Protein AF-A0A1L8MCI5-F1 (afdb_monomer_lite)

pLDDT: mean 77.3, std 14.92, range [38.91, 94.44]

Secondary structure (DSSP, 8-state):
---HHHHHHHHHHTTTB-EEE-TTS-EEEEBHHHHHHTTT----S-EEEEEE-SSSSSEEEEEEEES-HHHHHHHHHHS----------SSTT-EEEEEEGGGHHHHHHHTTB-B---PPPPPHHHHHHHHHHHHHHHHHTTS--

Foldseek 3Di:
DPDPQQQVLLVVCVQWAPWDQDPVRHIWQWAPQQVCVSVVHHDQDWIKTKGQPDSVSQKIKIKTPAAAPVLVVVLVVQLPDFPWDADPDPDRGIGMTIGTPVCCVSSCVSVRGGTDPPDDDQDPVSVVVVVVVVVVVVVVVVPDD

Sequence (145 aa):
MKTTSYNELMKRYADRYYTRKNTDRIHVLVNHAAWSVLKGRPHDGAQVHIESYDETGERLLLTMTHGSVRLFNSRLKSVDKLDGDWEKSLADDGGFLVFNSEEIDKVAEAFGIKKKQQREALTSAQKDELVKRLTHSENDRKILP

Structure (mmCIF, N/CA/C/O backbone):
data_AF-A0A1L8MCI5-F1
#
_entry.id   AF-A0A1L8MCI5-F1
#
loop_
_atom_site.group_PDB
_atom_site.id
_atom_site.type_symbol
_atom_site.label_atom_id
_atom_site.label_alt_id
_atom_site.label_comp_id
_atom_site.label_asym_id
_atom_site.label_entity_id
_atom_site.label_seq_id
_atom_site.pdbx_PDB_ins_code
_atom_site.Cartn_x
_atom_site.Cartn_y
_atom_site.Cartn_z
_atom_site.occupancy
_atom_site.B_iso_or_equiv
_atom_site.auth_seq_id
_atom_site.auth_comp_id
_atom_site.auth_asym_id
_atom_site.auth_atom_id
_atom_site.pdbx_PDB_model_num
ATOM 1 N N . MET A 1 1 ? -4.708 23.404 -5.982 1.00 38.91 1 MET A N 1
ATOM 2 C CA . MET A 1 1 ? -5.151 22.723 -4.746 1.00 38.91 1 MET A CA 1
ATOM 3 C C . MET A 1 1 ? -5.250 21.241 -5.067 1.00 38.91 1 MET A C 1
ATOM 5 O O . MET A 1 1 ? -6.108 20.898 -5.861 1.00 38.91 1 MET A O 1
ATOM 9 N N . LYS A 1 2 ? -4.343 20.390 -4.563 1.00 44.62 2 LYS A N 1
ATOM 10 C CA . LYS A 1 2 ? -4.487 18.932 -4.715 1.00 44.62 2 LYS A CA 1
ATOM 11 C C . LYS A 1 2 ? -5.607 18.489 -3.771 1.00 44.62 2 LYS A C 1
ATOM 13 O O . LYS A 1 2 ? -5.536 18.736 -2.569 1.00 44.62 2 LYS A O 1
ATOM 18 N N . THR A 1 3 ? -6.664 17.995 -4.386 1.00 44.84 3 THR A N 1
ATOM 19 C CA . THR A 1 3 ? -8.002 17.686 -3.886 1.00 44.84 3 THR A CA 1
ATOM 20 C C . THR A 1 3 ? -7.985 16.832 -2.619 1.00 44.84 3 THR A C 1
ATOM 22 O O . THR A 1 3 ? -7.193 15.905 -2.448 1.00 44.84 3 THR A O 1
ATOM 25 N N . THR A 1 4 ? -8.882 17.175 -1.698 1.00 49.59 4 THR A N 1
ATOM 26 C CA . THR A 1 4 ? -9.066 16.535 -0.392 1.00 49.59 4 THR A CA 1
ATOM 27 C C . THR A 1 4 ? -9.307 15.017 -0.507 1.00 49.59 4 THR A C 1
ATOM 29 O O . THR A 1 4 ? -8.911 14.286 0.399 1.00 49.59 4 THR A O 1
ATOM 32 N N . SER A 1 5 ? -9.832 14.519 -1.638 1.00 59.97 5 SER A N 1
ATOM 33 C CA . SER A 1 5 ? -10.158 13.097 -1.845 1.00 59.97 5 SER A CA 1
ATOM 34 C C . SER A 1 5 ? -8.938 12.181 -2.021 1.00 59.97 5 SER A C 1
ATOM 36 O O . SER A 1 5 ? -8.940 11.067 -1.494 1.00 59.97 5 SER A O 1
ATOM 38 N N . TYR A 1 6 ? -7.853 12.646 -2.656 1.00 63.69 6 TYR A N 1
ATOM 39 C CA . TYR A 1 6 ? -6.708 11.786 -3.006 1.00 63.69 6 TYR A CA 1
ATOM 40 C C . TYR A 1 6 ? -6.018 11.187 -1.769 1.00 63.69 6 TYR A C 1
ATOM 42 O O . TYR A 1 6 ? -5.536 10.059 -1.787 1.00 63.69 6 TYR A O 1
ATOM 50 N N . ASN A 1 7 ? -6.006 11.912 -0.646 1.00 70.81 7 ASN A N 1
ATOM 51 C CA . ASN A 1 7 ? -5.443 11.426 0.619 1.00 70.81 7 ASN A CA 1
ATOM 52 C C . ASN A 1 7 ? -6.469 10.731 1.530 1.00 70.81 7 ASN A C 1
ATOM 54 O O . ASN A 1 7 ? -6.074 10.063 2.487 1.00 70.81 7 ASN A O 1
ATOM 58 N N . GLU A 1 8 ? -7.769 10.913 1.301 1.00 74.69 8 GLU A N 1
ATOM 59 C CA . GLU A 1 8 ? -8.817 10.359 2.166 1.00 74.69 8 GLU A CA 1
ATOM 60 C C . GLU A 1 8 ? -8.955 8.848 2.022 1.00 74.69 8 GLU A C 1
ATOM 62 O O . GLU A 1 8 ? -9.155 8.157 3.021 1.00 74.69 8 GLU A O 1
ATOM 67 N N . LEU A 1 9 ? -8.754 8.314 0.820 1.00 77.06 9 LEU A N 1
ATOM 68 C CA . LEU A 1 9 ? -8.776 6.873 0.590 1.00 77.06 9 LEU A CA 1
ATOM 69 C C . LEU A 1 9 ? -7.725 6.136 1.432 1.00 77.06 9 LEU A C 1
ATOM 71 O O . LEU A 1 9 ? -8.030 5.157 2.109 1.00 77.06 9 LEU A O 1
ATOM 75 N N . MET A 1 10 ? -6.496 6.652 1.472 1.00 82.31 10 MET A N 1
ATOM 76 C CA . MET A 1 10 ? -5.418 6.069 2.278 1.00 82.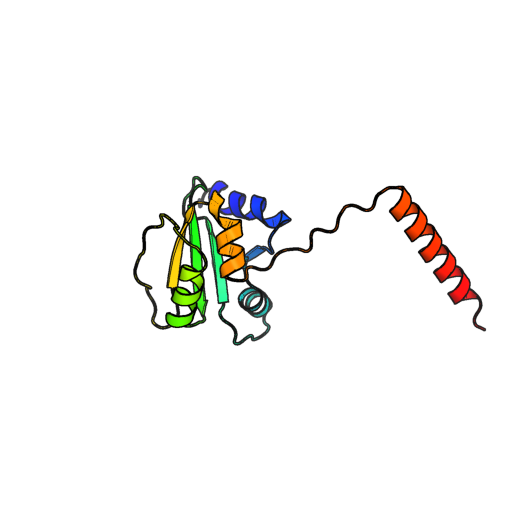31 10 MET A CA 1
ATOM 77 C C . MET A 1 10 ? -5.721 6.121 3.776 1.00 82.31 10 MET A C 1
ATOM 79 O O . MET A 1 10 ? -5.291 5.242 4.523 1.00 82.31 10 MET A O 1
ATOM 83 N N . LYS A 1 11 ? -6.510 7.107 4.227 1.00 77.00 11 LYS A N 1
ATOM 84 C CA . LYS A 1 11 ? -7.016 7.136 5.604 1.00 77.00 11 LYS A CA 1
ATOM 85 C C . LYS A 1 11 ? -8.019 6.012 5.867 1.00 77.00 11 LYS A C 1
ATOM 87 O O . LYS A 1 11 ? -7.942 5.430 6.941 1.00 77.00 11 LYS A O 1
ATOM 92 N N . ARG A 1 12 ? -8.888 5.649 4.911 1.00 82.25 12 ARG A N 1
ATOM 93 C CA . ARG A 1 12 ? -9.815 4.502 5.064 1.00 82.25 12 ARG A CA 1
ATOM 94 C C . ARG A 1 12 ? -9.056 3.198 5.314 1.00 82.25 12 ARG A C 1
ATOM 96 O O . ARG A 1 12 ? -9.431 2.406 6.170 1.00 82.25 12 ARG A O 1
ATOM 103 N N . TYR A 1 13 ? -7.938 3.006 4.620 1.00 84.62 13 TYR A N 1
ATOM 104 C CA . TYR A 1 13 ? -7.087 1.828 4.801 1.00 84.62 13 TYR A CA 1
ATOM 105 C C . TYR A 1 13 ? -6.146 1.917 6.009 1.00 84.62 13 TYR A C 1
ATOM 107 O O . TYR A 1 13 ? -5.546 0.911 6.399 1.00 84.62 13 TYR A O 1
ATOM 115 N N . ALA A 1 14 ? -6.038 3.085 6.650 1.00 84.06 14 ALA A N 1
ATOM 116 C CA . ALA A 1 14 ? -5.127 3.293 7.766 1.00 84.06 14 ALA A CA 1
ATOM 117 C C . ALA A 1 14 ? -5.508 2.506 9.021 1.00 84.06 14 ALA A C 1
ATOM 119 O O . ALA A 1 14 ? -4.640 2.273 9.858 1.00 84.06 14 ALA A O 1
ATOM 120 N N . ASP A 1 15 ? -6.749 2.052 9.172 1.00 84.31 15 ASP A N 1
ATOM 121 C CA . ASP A 1 15 ? -7.131 1.194 10.301 1.00 84.31 15 ASP A CA 1
ATOM 122 C C . ASP A 1 15 ? -6.555 -0.223 10.181 1.00 84.31 15 ASP A C 1
ATOM 124 O O . ASP A 1 15 ? -6.316 -0.902 11.181 1.00 84.31 15 ASP A O 1
ATOM 128 N N . ARG A 1 16 ? -6.263 -0.658 8.952 1.00 86.56 16 ARG A N 1
ATOM 129 C CA . ARG A 1 16 ? -5.780 -2.009 8.636 1.00 86.56 16 ARG A CA 1
ATOM 130 C C . ARG A 1 16 ? -4.284 -2.042 8.355 1.00 86.56 16 ARG A C 1
ATOM 132 O O . ARG A 1 16 ? -3.605 -3.002 8.717 1.00 86.56 16 ARG A O 1
ATOM 139 N N . TYR A 1 17 ? -3.755 -0.980 7.758 1.00 90.94 17 TYR A N 1
ATOM 140 C CA . TYR A 1 17 ? -2.375 -0.897 7.296 1.00 90.94 17 TYR A CA 1
ATOM 141 C C . TYR A 1 17 ? -1.626 0.254 7.959 1.00 90.94 17 TYR A C 1
ATOM 143 O O . TYR A 1 17 ? -2.200 1.258 8.383 1.00 90.94 17 TYR A O 1
ATOM 151 N N . TYR A 1 18 ? -0.307 0.119 8.070 1.00 88.62 18 TYR A N 1
ATOM 152 C CA . TYR A 1 18 ? 0.529 1.249 8.454 1.00 88.62 18 TYR A CA 1
ATOM 153 C C . TYR A 1 18 ? 0.615 2.250 7.306 1.00 88.62 18 TYR A C 1
ATOM 155 O O . TYR A 1 18 ? 1.004 1.897 6.194 1.00 88.62 18 TYR A O 1
ATOM 163 N N . THR A 1 19 ? 0.312 3.509 7.618 1.00 88.50 19 THR A N 1
ATOM 164 C CA . THR A 1 19 ? 0.400 4.629 6.682 1.00 88.50 19 THR A CA 1
ATOM 165 C C . THR A 1 19 ? 1.483 5.608 7.104 1.00 88.50 19 THR A C 1
ATOM 167 O O . THR A 1 19 ? 1.748 5.811 8.295 1.00 88.50 19 THR A O 1
ATOM 170 N N . ARG A 1 20 ? 2.143 6.218 6.124 1.00 86.94 20 ARG A N 1
ATOM 171 C CA . ARG A 1 20 ? 3.168 7.247 6.331 1.00 86.94 20 ARG A CA 1
ATOM 172 C C . ARG A 1 20 ? 3.066 8.271 5.208 1.00 86.94 20 ARG A C 1
ATOM 174 O O . ARG A 1 20 ? 2.511 7.968 4.164 1.00 86.94 20 ARG A O 1
ATOM 181 N N . LYS A 1 21 ? 3.598 9.473 5.414 1.00 86.31 21 LYS A N 1
ATOM 182 C CA . LYS A 1 21 ? 3.802 10.413 4.312 1.00 86.31 21 LYS A CA 1
ATOM 183 C C . LYS A 1 21 ? 5.128 10.127 3.612 1.00 86.31 21 LYS A C 1
ATOM 185 O O . LYS A 1 21 ? 6.130 9.954 4.308 1.00 86.31 21 LYS A O 1
ATOM 190 N N . ASN A 1 22 ? 5.119 10.082 2.283 1.00 77.12 22 ASN A N 1
ATOM 191 C CA . ASN A 1 22 ? 6.337 10.068 1.469 1.00 77.12 22 ASN A CA 1
ATOM 192 C C . ASN A 1 22 ? 6.969 11.480 1.392 1.00 77.12 22 ASN A C 1
ATOM 194 O O . ASN A 1 22 ? 6.510 12.419 2.054 1.00 77.12 22 ASN A O 1
ATOM 198 N N . THR A 1 23 ? 8.029 11.632 0.593 1.00 76.12 23 THR A N 1
ATOM 199 C CA . THR A 1 23 ? 8.738 12.906 0.357 1.00 76.12 23 THR A CA 1
ATOM 200 C C . THR A 1 23 ? 7.826 14.004 -0.186 1.00 76.12 23 THR A C 1
ATOM 202 O O . THR A 1 23 ? 7.947 15.159 0.221 1.00 76.12 23 THR A O 1
ATOM 205 N N . ASP A 1 24 ? 6.837 13.630 -0.996 1.00 77.50 24 ASP A N 1
ATOM 206 C CA . ASP A 1 24 ? 5.849 14.535 -1.593 1.00 77.50 24 ASP A CA 1
ATOM 207 C C . ASP A 1 24 ? 4.651 14.822 -0.674 1.00 77.50 24 ASP A C 1
ATOM 209 O O . ASP A 1 24 ? 3.674 15.462 -1.069 1.00 77.50 24 ASP A O 1
ATOM 213 N N . ARG A 1 25 ? 4.730 14.387 0.592 1.00 81.19 25 ARG A N 1
ATOM 214 C CA . ARG A 1 25 ? 3.705 14.548 1.637 1.00 81.19 25 ARG A CA 1
ATOM 215 C C . ARG A 1 25 ? 2.387 13.811 1.358 1.00 81.19 25 ARG A C 1
ATOM 217 O O . ARG A 1 25 ? 1.385 14.113 2.017 1.00 81.19 25 ARG A O 1
ATOM 224 N N . ILE A 1 26 ? 2.393 12.832 0.456 1.00 80.75 26 ILE A N 1
ATOM 225 C CA . ILE A 1 26 ? 1.254 11.964 0.127 1.00 80.75 26 ILE A CA 1
ATOM 226 C C . ILE A 1 26 ? 1.193 10.821 1.139 1.00 80.75 26 ILE A C 1
ATOM 228 O O . ILE A 1 26 ? 2.229 10.262 1.498 1.00 80.75 26 ILE A O 1
ATOM 232 N N . HIS A 1 27 ? -0.002 10.493 1.642 1.00 86.12 27 HIS A N 1
ATOM 233 C CA . HIS A 1 27 ? -0.163 9.309 2.487 1.00 86.12 27 HIS A CA 1
ATOM 234 C C . HIS A 1 27 ? -0.013 8.054 1.640 1.00 86.12 27 HIS A C 1
ATOM 236 O O . HIS A 1 27 ? -0.698 7.905 0.639 1.00 86.12 27 HIS A O 1
ATOM 242 N N . VAL A 1 28 ? 0.838 7.145 2.089 1.00 89.62 28 VAL A N 1
ATOM 243 C CA . VAL A 1 28 ? 1.124 5.884 1.418 1.00 89.62 28 VAL A CA 1
ATOM 244 C C . VAL A 1 28 ? 1.001 4.729 2.406 1.00 89.62 28 VAL A C 1
ATOM 246 O O . VAL A 1 28 ? 1.375 4.866 3.580 1.00 89.62 28 VAL A O 1
ATOM 249 N N . LEU A 1 29 ? 0.483 3.588 1.951 1.00 93.44 29 LEU A N 1
ATOM 250 C CA . LEU A 1 29 ? 0.654 2.314 2.648 1.00 93.44 29 LEU A CA 1
ATOM 251 C C . LEU A 1 29 ? 2.052 1.795 2.345 1.00 93.44 29 LEU A C 1
ATOM 253 O O . LEU A 1 29 ? 2.519 1.910 1.215 1.00 93.44 29 LEU A O 1
ATOM 257 N N . VAL A 1 30 ? 2.723 1.217 3.336 1.00 93.31 30 VAL A N 1
ATOM 258 C CA . VAL A 1 30 ? 4.127 0.823 3.177 1.00 93.31 30 VAL A CA 1
ATOM 259 C C . VAL A 1 30 ? 4.407 -0.568 3.721 1.00 93.31 30 VAL A C 1
ATOM 261 O O . VAL A 1 30 ? 3.802 -1.009 4.704 1.00 93.31 30 VAL A O 1
ATOM 264 N N . ASN A 1 31 ? 5.373 -1.257 3.118 1.00 94.38 31 ASN A N 1
ATOM 265 C CA . ASN A 1 31 ? 5.955 -2.456 3.716 1.00 94.38 31 ASN A CA 1
ATOM 266 C C . ASN A 1 31 ? 6.959 -2.107 4.835 1.00 94.38 31 ASN A C 1
ATOM 268 O O . ASN A 1 31 ? 7.210 -0.940 5.148 1.00 94.38 31 ASN A O 1
ATOM 272 N N . HIS A 1 32 ? 7.522 -3.127 5.492 1.00 93.06 32 HIS A N 1
ATOM 273 C CA . HIS A 1 32 ? 8.453 -2.914 6.607 1.00 93.06 32 HIS A CA 1
ATOM 274 C C . HIS A 1 32 ? 9.729 -2.159 6.197 1.00 93.06 32 HIS A C 1
ATOM 276 O O . HIS A 1 32 ? 10.169 -1.277 6.935 1.00 93.06 32 HIS A O 1
ATOM 282 N N . ALA A 1 33 ? 10.296 -2.479 5.033 1.00 91.94 33 ALA A N 1
ATOM 283 C CA . ALA A 1 33 ? 11.523 -1.860 4.542 1.00 91.94 33 ALA A CA 1
ATOM 284 C C . ALA A 1 33 ? 11.336 -0.355 4.316 1.00 91.94 33 ALA A C 1
ATOM 286 O O . ALA A 1 33 ? 12.038 0.458 4.918 1.00 91.94 33 ALA A O 1
ATOM 287 N N . ALA A 1 34 ? 10.311 0.012 3.542 1.00 91.25 34 ALA A N 1
ATOM 288 C CA . ALA A 1 34 ? 9.934 1.400 3.303 1.00 91.25 34 ALA A CA 1
ATOM 289 C C . ALA A 1 34 ? 9.628 2.142 4.616 1.00 91.25 34 ALA A C 1
ATOM 291 O O . ALA A 1 34 ? 10.092 3.258 4.838 1.00 91.25 34 ALA A O 1
ATOM 292 N N . TRP A 1 35 ? 8.907 1.504 5.544 1.00 90.88 35 TRP A N 1
ATOM 293 C CA . TRP A 1 35 ? 8.628 2.082 6.861 1.00 90.88 35 TRP A CA 1
ATOM 294 C C . TRP A 1 35 ? 9.895 2.408 7.662 1.00 90.88 35 TRP A C 1
ATOM 296 O O . TRP A 1 35 ? 9.950 3.447 8.323 1.00 90.88 35 TRP A O 1
ATOM 306 N N . SER A 1 36 ? 10.886 1.514 7.651 1.00 90.56 36 SER A N 1
ATOM 307 C CA . SER A 1 36 ? 12.157 1.705 8.356 1.00 90.56 36 SER A CA 1
ATOM 308 C C . SER A 1 36 ? 12.949 2.868 7.760 1.00 90.56 36 SER A C 1
ATOM 310 O O . SER A 1 36 ? 13.361 3.759 8.509 1.00 90.56 36 SER A O 1
ATOM 312 N N . VAL A 1 37 ? 13.036 2.944 6.430 1.00 88.62 37 VAL A N 1
ATOM 313 C CA . VAL A 1 37 ? 13.713 4.040 5.717 1.00 88.62 37 VAL A CA 1
ATOM 314 C C . VAL A 1 37 ? 13.032 5.383 5.982 1.00 88.62 37 VAL A C 1
ATOM 316 O O . VAL A 1 37 ? 13.698 6.346 6.356 1.00 88.62 37 VAL A O 1
ATOM 319 N N . LEU A 1 38 ? 11.696 5.442 5.948 1.00 84.88 38 LEU A N 1
ATOM 320 C CA . LEU A 1 38 ? 10.923 6.648 6.294 1.00 84.88 38 LEU A CA 1
ATOM 321 C C . LEU A 1 38 ? 11.038 7.062 7.777 1.00 84.88 38 LEU A C 1
ATOM 323 O O . LEU A 1 38 ? 10.552 8.127 8.174 1.00 84.88 38 LEU A O 1
ATOM 327 N N . LYS A 1 39 ? 11.647 6.223 8.622 1.00 86.00 39 LYS A N 1
ATOM 328 C CA . LYS A 1 39 ? 12.021 6.536 10.009 1.00 86.00 39 LYS A CA 1
ATOM 329 C C . LYS A 1 39 ? 13.508 6.867 10.176 1.00 86.00 39 LYS A C 1
ATOM 331 O O . LYS A 1 39 ? 13.955 6.990 11.314 1.00 86.00 39 LYS A O 1
ATOM 336 N N . GLY A 1 40 ? 14.256 6.995 9.081 1.00 87.44 40 GLY A N 1
ATOM 337 C CA . GLY A 1 40 ? 15.696 7.246 9.102 1.00 87.44 40 GLY A CA 1
ATOM 338 C C . GLY A 1 40 ? 16.516 6.031 9.536 1.00 87.44 40 GLY A C 1
ATOM 339 O O . GLY A 1 40 ? 17.615 6.196 10.055 1.00 87.44 40 GLY A O 1
ATOM 340 N N . ARG A 1 41 ? 15.978 4.814 9.388 1.00 90.00 41 ARG A N 1
ATOM 341 C CA . ARG A 1 41 ? 16.697 3.569 9.682 1.00 90.00 41 ARG A CA 1
ATOM 342 C C . ARG A 1 41 ? 17.031 2.868 8.364 1.00 90.00 41 ARG A C 1
ATOM 344 O O . ARG A 1 41 ? 16.095 2.591 7.612 1.00 90.00 41 ARG A O 1
ATOM 351 N N . PRO A 1 42 ? 18.312 2.580 8.077 1.00 88.38 42 PRO A N 1
ATOM 352 C CA . PRO A 1 42 ? 18.688 1.886 6.852 1.00 88.38 42 PRO A CA 1
ATOM 353 C C . PRO A 1 42 ? 18.047 0.497 6.803 1.00 88.38 42 PRO A C 1
ATOM 355 O O . PRO A 1 42 ? 17.846 -0.145 7.839 1.00 88.38 42 PRO A O 1
ATOM 358 N N . HIS A 1 43 ? 17.681 0.063 5.600 1.00 90.56 43 HIS A N 1
ATOM 359 C CA . HIS A 1 43 ? 17.085 -1.242 5.358 1.00 90.56 43 HIS A CA 1
ATOM 360 C C . HIS A 1 43 ? 17.310 -1.659 3.899 1.00 90.56 43 HIS A C 1
ATOM 362 O O . HIS A 1 43 ? 16.917 -0.928 2.993 1.00 90.56 43 HIS A O 1
ATOM 368 N N . ASP A 1 44 ? 17.859 -2.855 3.684 1.00 86.50 44 ASP A N 1
ATOM 369 C CA . ASP A 1 44 ? 18.300 -3.313 2.350 1.00 86.50 44 ASP A CA 1
ATOM 370 C C . ASP A 1 44 ? 17.213 -4.067 1.567 1.00 86.50 44 ASP A C 1
ATOM 372 O O . ASP A 1 44 ? 17.344 -4.367 0.384 1.00 86.50 44 ASP A O 1
ATOM 376 N N . GLY A 1 45 ? 16.117 -4.423 2.237 1.00 88.44 45 GLY A N 1
ATOM 377 C CA . GLY A 1 45 ? 14.975 -5.074 1.596 1.00 88.44 45 GLY A CA 1
ATOM 378 C C . GLY A 1 45 ? 14.230 -4.167 0.612 1.00 88.44 45 GLY A C 1
ATOM 379 O O . GLY A 1 45 ? 14.255 -2.941 0.726 1.00 88.44 45 GLY A O 1
ATOM 380 N N . ALA A 1 46 ? 13.490 -4.793 -0.307 1.00 90.19 46 ALA A N 1
ATOM 381 C CA . ALA A 1 46 ? 12.684 -4.087 -1.295 1.00 90.19 46 ALA A CA 1
ATOM 382 C C . ALA A 1 46 ? 11.664 -3.149 -0.636 1.00 90.19 46 ALA A C 1
ATOM 384 O O . ALA A 1 46 ? 10.965 -3.542 0.300 1.00 90.19 46 ALA A O 1
ATOM 385 N N . GLN A 1 47 ? 11.565 -1.9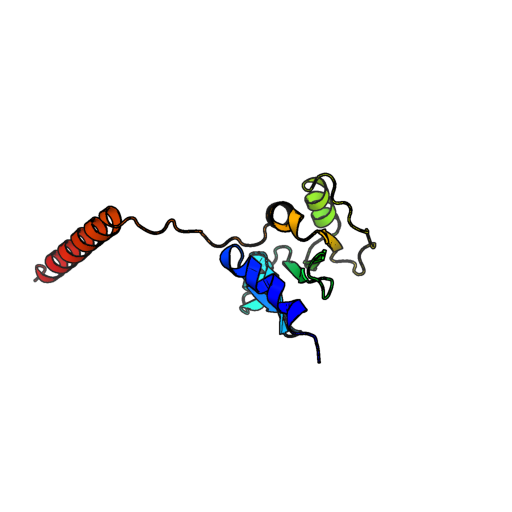24 -1.135 1.00 91.62 47 GLN A N 1
ATOM 386 C CA . GLN A 1 47 ? 10.731 -0.861 -0.583 1.00 91.62 47 GLN A CA 1
ATOM 387 C C . GLN A 1 47 ? 9.504 -0.689 -1.469 1.00 91.62 47 GLN A C 1
ATOM 389 O O . GLN A 1 47 ? 9.634 -0.466 -2.671 1.00 91.62 47 GLN A O 1
ATOM 394 N N . VAL A 1 48 ? 8.320 -0.823 -0.874 1.00 91.94 48 VAL A N 1
ATOM 395 C CA . VAL A 1 48 ? 7.045 -0.770 -1.596 1.00 91.94 48 VAL A CA 1
ATOM 396 C C . VAL A 1 48 ? 6.126 0.252 -0.949 1.00 91.94 48 VAL A C 1
ATOM 398 O O . VAL A 1 48 ? 5.961 0.262 0.277 1.00 91.94 48 VAL A O 1
ATOM 401 N N . HIS A 1 49 ? 5.510 1.070 -1.796 1.00 92.00 49 HIS A N 1
ATOM 402 C CA . HIS A 1 49 ? 4.496 2.055 -1.455 1.00 92.00 49 HIS A CA 1
ATOM 403 C C . HIS A 1 49 ? 3.205 1.762 -2.225 1.00 92.00 49 HIS A C 1
ATOM 405 O O . HIS A 1 49 ? 3.264 1.319 -3.369 1.00 92.00 49 HIS A O 1
ATOM 411 N N . ILE A 1 50 ? 2.054 2.023 -1.608 1.00 92.06 50 ILE A N 1
ATOM 412 C CA . ILE A 1 50 ? 0.752 2.069 -2.283 1.00 92.06 50 ILE A CA 1
ATOM 413 C C . ILE A 1 50 ? 0.107 3.415 -1.980 1.00 92.06 50 ILE A C 1
ATOM 415 O O . ILE A 1 50 ? 0.019 3.801 -0.813 1.00 92.06 50 ILE A O 1
ATOM 419 N N . GLU A 1 51 ? -0.362 4.102 -3.010 1.00 90.25 51 GLU A N 1
ATOM 420 C CA . GLU A 1 51 ? -1.084 5.367 -2.909 1.00 90.25 51 GLU A CA 1
ATOM 421 C C . GLU A 1 51 ? -2.312 5.381 -3.818 1.00 90.25 51 GLU A C 1
ATOM 423 O O . GLU A 1 51 ? -2.495 4.487 -4.643 1.00 90.25 51 GLU A O 1
ATOM 428 N N . SER A 1 52 ? -3.191 6.366 -3.640 1.00 88.38 52 SER A N 1
ATOM 429 C CA . SER A 1 52 ? -4.294 6.596 -4.582 1.00 88.38 52 SER A CA 1
ATOM 430 C C . SER A 1 52 ? -3.716 6.883 -5.967 1.00 88.38 52 SER A C 1
ATOM 432 O O . SER A 1 52 ? -2.679 7.526 -6.043 1.00 88.38 52 SER A O 1
ATOM 434 N N . TYR A 1 53 ? -4.345 6.411 -7.041 1.00 84.94 53 TYR A N 1
ATOM 435 C CA . TYR A 1 53 ? -3.919 6.723 -8.413 1.00 84.94 53 TYR A CA 1
ATOM 436 C C . TYR A 1 53 ? -4.786 7.816 -9.039 1.00 84.94 53 TYR A C 1
ATOM 438 O O . TYR A 1 53 ? -4.290 8.690 -9.747 1.00 84.94 53 TYR A O 1
ATOM 446 N N . ASP A 1 54 ? -6.082 7.796 -8.737 1.00 81.88 54 ASP A N 1
ATOM 447 C CA . ASP A 1 54 ? -7.054 8.772 -9.210 1.00 81.88 54 ASP A CA 1
ATOM 448 C C . ASP A 1 54 ? -7.733 9.521 -8.058 1.00 81.88 54 ASP A C 1
ATOM 450 O O . ASP A 1 54 ? -7.607 9.194 -6.875 1.00 81.88 54 ASP A O 1
ATOM 454 N N . GLU A 1 55 ? -8.433 10.599 -8.413 1.00 76.44 55 GLU A N 1
ATOM 455 C CA . GLU A 1 55 ? -9.164 11.427 -7.453 1.00 76.44 55 GLU A CA 1
ATOM 456 C C . GLU A 1 55 ? -10.440 10.748 -6.932 1.00 76.44 55 GLU A C 1
ATOM 458 O O . GLU A 1 55 ? -10.938 11.136 -5.871 1.00 76.44 55 GLU A O 1
ATOM 463 N N . THR A 1 56 ? -10.968 9.751 -7.653 1.00 78.56 56 THR A N 1
ATOM 464 C CA . THR A 1 56 ? -12.146 8.965 -7.246 1.00 78.56 56 THR A CA 1
ATOM 465 C C . THR A 1 56 ? -11.790 7.966 -6.150 1.00 78.56 56 THR A C 1
ATOM 467 O O . THR A 1 56 ? -12.615 7.658 -5.288 1.00 78.56 56 THR A O 1
ATOM 470 N N . GLY A 1 57 ? -10.535 7.512 -6.136 1.00 76.44 57 GLY A N 1
ATOM 471 C CA . GLY A 1 57 ? -10.045 6.496 -5.227 1.00 76.44 57 GLY A CA 1
ATOM 472 C C . GLY A 1 57 ? -10.485 5.085 -5.605 1.00 76.44 57 GLY A C 1
ATOM 473 O O . GLY A 1 57 ? -10.413 4.177 -4.776 1.00 76.44 57 GLY A O 1
ATOM 474 N N . GLU A 1 58 ? -10.952 4.907 -6.839 1.00 84.94 58 GLU A N 1
ATOM 475 C CA . GLU A 1 58 ? -11.314 3.603 -7.386 1.00 84.94 58 GLU A CA 1
ATOM 476 C C . GLU A 1 58 ? -10.063 2.805 -7.729 1.00 84.94 58 GLU A C 1
ATOM 478 O O . GLU A 1 58 ? -10.053 1.590 -7.531 1.00 84.94 58 GLU A O 1
ATOM 483 N N . ARG A 1 59 ? -8.985 3.482 -8.149 1.00 87.50 59 ARG A N 1
ATOM 484 C CA . ARG A 1 59 ? -7.711 2.841 -8.476 1.00 87.50 59 ARG A CA 1
ATOM 485 C C . ARG A 1 59 ? -6.582 3.298 -7.567 1.00 87.50 59 ARG A C 1
ATOM 487 O O . ARG A 1 59 ? -6.507 4.440 -7.107 1.00 87.50 59 ARG A O 1
ATOM 494 N N . LEU A 1 60 ? -5.671 2.369 -7.329 1.00 88.88 60 LEU A N 1
ATOM 495 C CA . LEU A 1 60 ? -4.483 2.529 -6.509 1.00 88.88 60 LEU A CA 1
ATOM 496 C C . LEU A 1 60 ? -3.236 2.293 -7.349 1.00 88.88 60 LEU A C 1
ATOM 498 O O . LEU A 1 60 ? -3.241 1.468 -8.258 1.00 88.88 60 LEU A O 1
ATOM 502 N N . LEU A 1 61 ? -2.163 2.995 -7.004 1.00 89.06 61 LEU A N 1
ATOM 503 C CA . LEU A 1 61 ? -0.838 2.830 -7.578 1.00 89.06 61 LEU A CA 1
ATOM 504 C C . LEU A 1 61 ? 0.066 2.168 -6.544 1.00 89.06 61 LEU A C 1
ATOM 506 O O . LEU A 1 61 ? 0.307 2.722 -5.472 1.00 89.06 61 LEU A O 1
ATOM 510 N N . LEU A 1 62 ? 0.591 0.994 -6.875 1.00 91.19 62 LEU A N 1
ATOM 511 C CA . LEU A 1 62 ? 1.705 0.380 -6.172 1.00 91.19 62 LEU A CA 1
ATOM 512 C C . LEU A 1 62 ? 3.004 0.740 -6.882 1.00 91.19 62 LEU A C 1
ATOM 514 O O . LEU A 1 62 ? 3.128 0.513 -8.081 1.00 91.19 62 LEU A O 1
ATOM 518 N N . THR A 1 63 ? 3.995 1.190 -6.119 1.00 89.06 63 THR A N 1
ATOM 519 C CA . THR A 1 63 ? 5.341 1.485 -6.615 1.00 89.06 63 THR A CA 1
ATOM 520 C C . THR A 1 63 ? 6.371 0.770 -5.757 1.00 89.06 63 THR A C 1
ATOM 522 O O . THR A 1 63 ? 6.387 0.911 -4.532 1.00 89.06 63 THR A O 1
ATOM 525 N N . MET A 1 64 ? 7.270 0.023 -6.395 1.00 87.75 64 MET A N 1
ATOM 526 C CA . MET A 1 64 ? 8.467 -0.505 -5.750 1.00 87.75 64 MET A CA 1
ATOM 527 C C . MET A 1 64 ? 9.637 0.443 -6.023 1.00 87.75 64 MET A C 1
ATOM 529 O O . MET A 1 64 ? 10.170 0.469 -7.129 1.00 87.75 64 MET A O 1
ATOM 533 N N . THR A 1 65 ? 10.011 1.237 -5.019 1.00 83.88 65 THR A N 1
ATOM 534 C CA . THR A 1 65 ? 11.041 2.288 -5.128 1.00 83.88 65 THR A CA 1
ATOM 535 C C . THR A 1 65 ? 12.460 1.771 -4.924 1.00 83.88 65 THR A C 1
ATOM 537 O O . THR A 1 65 ? 13.421 2.487 -5.182 1.00 83.88 65 THR A O 1
ATOM 540 N N . HIS A 1 66 ? 12.597 0.549 -4.420 1.00 86.25 66 HIS A N 1
ATOM 541 C CA . HIS A 1 66 ? 13.870 -0.147 -4.305 1.00 86.25 66 HIS A CA 1
ATOM 542 C C . HIS A 1 66 ? 13.613 -1.648 -4.397 1.00 86.25 66 HIS A C 1
ATOM 544 O O . HIS A 1 66 ? 12.709 -2.154 -3.727 1.00 86.25 66 HIS A O 1
ATOM 550 N N . GLY A 1 67 ? 14.388 -2.369 -5.201 1.00 84.25 67 GLY A N 1
ATOM 551 C CA . GLY A 1 67 ? 14.250 -3.810 -5.358 1.00 84.25 67 GLY A CA 1
ATOM 552 C C . GLY A 1 67 ? 14.780 -4.290 -6.701 1.00 84.25 67 GLY A C 1
ATOM 553 O O . GLY A 1 67 ? 15.730 -3.742 -7.239 1.00 84.25 67 GLY A O 1
ATOM 554 N N . SER A 1 68 ? 14.175 -5.351 -7.236 1.00 81.88 68 SER A N 1
ATOM 555 C CA . SER A 1 68 ? 14.512 -5.855 -8.570 1.00 81.88 68 SER A CA 1
ATOM 556 C C . SER A 1 68 ? 13.258 -6.202 -9.355 1.00 81.88 68 SER A C 1
ATOM 558 O O . SER A 1 68 ? 12.307 -6.766 -8.806 1.00 81.88 68 SER A O 1
ATOM 560 N N . VAL A 1 69 ? 13.289 -5.962 -10.666 1.00 79.19 69 VAL A N 1
ATOM 561 C CA . VAL A 1 69 ? 12.213 -6.344 -11.598 1.00 79.19 69 VAL A CA 1
ATOM 562 C C . VAL A 1 69 ? 11.838 -7.825 -11.446 1.00 79.19 69 VAL A C 1
ATOM 564 O O . VAL A 1 69 ? 10.664 -8.189 -11.479 1.00 79.19 69 VAL A O 1
ATOM 567 N N . ARG A 1 70 ? 12.823 -8.702 -11.202 1.00 81.69 70 ARG A N 1
ATOM 568 C CA . ARG A 1 70 ? 12.582 -10.134 -10.960 1.00 81.69 70 ARG A CA 1
ATOM 569 C C . ARG A 1 70 ? 11.715 -10.373 -9.723 1.00 81.69 70 ARG A C 1
ATOM 571 O O . ARG A 1 70 ? 10.790 -11.183 -9.786 1.00 81.69 70 ARG A O 1
ATOM 578 N N . LEU A 1 71 ? 12.013 -9.703 -8.608 1.00 83.62 71 LEU A N 1
ATOM 579 C CA . LEU A 1 71 ? 11.213 -9.811 -7.388 1.00 83.62 71 LEU A CA 1
ATOM 580 C C . LEU A 1 71 ? 9.803 -9.266 -7.618 1.00 83.62 71 LEU A C 1
ATOM 582 O O . LEU A 1 71 ? 8.842 -9.931 -7.238 1.00 83.62 71 LEU A O 1
ATOM 586 N N . PHE A 1 72 ? 9.687 -8.115 -8.281 1.00 84.88 72 PHE A N 1
ATOM 587 C CA . PHE A 1 72 ? 8.404 -7.513 -8.634 1.00 84.88 72 PHE A CA 1
ATOM 588 C C . PHE A 1 72 ? 7.526 -8.490 -9.416 1.00 84.88 72 PHE A C 1
ATOM 590 O O . PHE A 1 72 ? 6.440 -8.846 -8.967 1.00 84.88 72 PHE A O 1
ATOM 597 N N . ASN A 1 73 ? 8.051 -9.033 -10.517 1.00 80.25 73 ASN A N 1
ATOM 598 C CA . ASN A 1 73 ? 7.344 -9.997 -11.360 1.00 80.25 73 ASN A CA 1
ATOM 599 C C . ASN A 1 73 ? 6.980 -11.283 -10.607 1.00 80.25 73 ASN A C 1
ATOM 601 O O . ASN A 1 73 ? 5.927 -11.866 -10.852 1.00 80.25 73 ASN A O 1
ATOM 605 N N . SER A 1 74 ? 7.831 -11.734 -9.683 1.00 83.69 74 SER A N 1
ATOM 606 C CA . SER A 1 74 ? 7.523 -12.882 -8.823 1.00 83.69 74 SER A CA 1
ATOM 607 C C . SER A 1 74 ? 6.323 -12.602 -7.909 1.00 83.69 74 SER A C 1
ATOM 609 O O . SER A 1 74 ? 5.420 -13.429 -7.811 1.00 83.69 74 SER A O 1
ATOM 611 N N . ARG A 1 75 ? 6.268 -11.417 -7.281 1.00 85.19 75 ARG A N 1
ATOM 612 C CA . ARG A 1 75 ? 5.131 -11.003 -6.441 1.00 85.19 75 ARG A CA 1
ATOM 613 C C . ARG A 1 75 ? 3.864 -10.791 -7.258 1.00 85.19 75 ARG A C 1
ATOM 615 O O . ARG A 1 75 ? 2.806 -11.240 -6.834 1.00 85.19 75 ARG A O 1
ATOM 622 N N . LEU A 1 76 ? 3.972 -10.211 -8.449 1.00 79.81 76 LEU A N 1
ATOM 623 C CA . LEU A 1 76 ? 2.834 -10.054 -9.353 1.00 79.81 76 LEU A CA 1
ATOM 624 C C . LEU A 1 76 ? 2.174 -11.391 -9.693 1.00 79.81 76 LEU A C 1
ATOM 626 O O . LEU A 1 76 ? 0.957 -11.489 -9.640 1.00 79.81 76 LEU A O 1
ATOM 630 N N . LYS A 1 77 ? 2.958 -12.445 -9.955 1.00 80.38 77 LYS A N 1
ATOM 631 C CA . LYS A 1 77 ? 2.410 -13.788 -10.218 1.00 80.38 77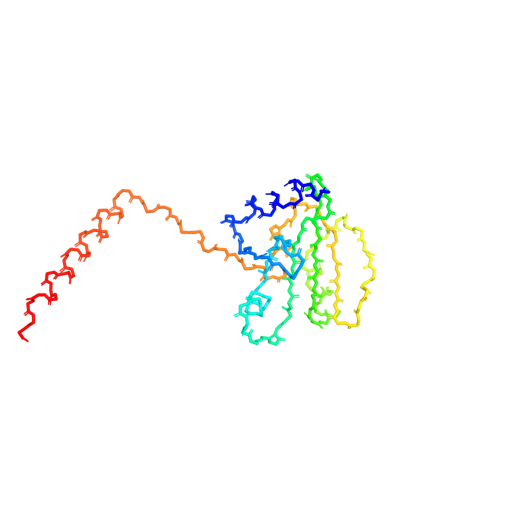 LYS A CA 1
ATOM 632 C C . LYS A 1 77 ? 1.604 -14.364 -9.054 1.00 80.38 77 LYS A C 1
ATOM 634 O O . LYS A 1 77 ? 0.751 -15.203 -9.288 1.00 80.38 77 LYS A O 1
ATOM 639 N N . SER A 1 78 ? 1.874 -13.944 -7.816 1.00 78.94 78 SER A N 1
ATOM 640 C CA . SER A 1 78 ? 1.068 -14.365 -6.659 1.00 78.94 78 SER A CA 1
ATOM 641 C C . SER A 1 78 ? -0.261 -13.615 -6.544 1.00 78.94 78 SER A C 1
ATOM 643 O O . SER A 1 78 ? -1.148 -14.036 -5.805 1.00 78.94 78 SER A O 1
ATOM 645 N N . VAL A 1 79 ? -0.421 -12.522 -7.294 1.00 76.31 79 VAL A N 1
ATOM 646 C CA . VAL A 1 79 ? -1.665 -11.767 -7.392 1.00 76.31 79 VAL A CA 1
ATOM 647 C C . VAL A 1 79 ? -2.375 -12.159 -8.694 1.00 76.31 79 VAL A C 1
ATOM 649 O O . VAL A 1 79 ? -2.432 -11.383 -9.638 1.00 76.31 79 VAL A O 1
ATOM 652 N N . ASP A 1 80 ? -2.887 -13.393 -8.768 1.00 61.88 80 ASP A N 1
ATOM 653 C CA . ASP A 1 80 ? -3.570 -13.931 -9.961 1.00 61.88 80 ASP A CA 1
ATOM 654 C C . ASP A 1 80 ? -4.635 -12.964 -10.512 1.00 61.88 80 ASP A C 1
ATOM 656 O O . ASP A 1 80 ? -5.591 -12.678 -9.803 1.00 61.88 80 ASP A O 1
ATOM 660 N N . LYS A 1 81 ? -4.554 -12.526 -11.774 1.00 55.09 81 LYS A N 1
ATOM 661 C CA . LYS A 1 81 ? -5.596 -11.707 -12.438 1.00 55.09 81 LYS A CA 1
ATOM 662 C C . LYS A 1 81 ? -5.886 -10.359 -11.750 1.00 55.09 81 LYS A C 1
ATOM 664 O O . LYS A 1 81 ? -6.964 -10.171 -11.199 1.00 55.09 81 LYS A O 1
ATOM 669 N N . LEU A 1 82 ? -4.934 -9.430 -11.773 1.00 57.28 82 LEU A N 1
ATOM 670 C CA . LEU A 1 82 ? -5.293 -8.012 -11.673 1.00 57.28 82 LEU A CA 1
ATOM 671 C C . LEU A 1 82 ? -5.534 -7.493 -13.091 1.00 57.28 82 LEU A C 1
ATOM 673 O O . LEU A 1 82 ? -4.640 -7.606 -13.933 1.00 57.28 82 LEU A O 1
ATOM 677 N N . ASP A 1 83 ? -6.704 -6.914 -13.339 1.00 46.53 83 ASP A N 1
ATOM 678 C CA . ASP A 1 83 ? -7.060 -6.241 -14.600 1.00 46.53 83 ASP A CA 1
ATOM 679 C C . ASP A 1 83 ? -6.452 -4.821 -14.658 1.00 46.53 83 ASP A C 1
ATOM 681 O O . ASP A 1 83 ? -7.128 -3.833 -14.936 1.00 46.53 83 ASP A O 1
ATOM 685 N N . GLY A 1 84 ? -5.168 -4.700 -14.313 1.00 51.16 84 GLY A N 1
ATOM 686 C CA . GLY A 1 84 ? -4.442 -3.433 -14.268 1.00 51.16 84 GLY A CA 1
ATOM 687 C C . GLY A 1 84 ? -3.697 -3.143 -15.566 1.00 51.16 84 GLY A C 1
ATOM 688 O O . GLY A 1 84 ? -3.108 -4.050 -16.150 1.00 51.16 84 GLY A O 1
ATOM 689 N N . ASP A 1 85 ? -3.675 -1.883 -16.006 1.00 46.69 85 ASP A N 1
ATOM 690 C CA . ASP A 1 85 ? -2.835 -1.467 -17.130 1.00 46.69 85 ASP A CA 1
ATOM 691 C C . ASP A 1 85 ? -1.353 -1.525 -16.736 1.00 46.69 85 ASP A C 1
ATOM 693 O O . ASP A 1 85 ? -0.884 -0.886 -15.788 1.00 46.69 85 ASP A O 1
ATOM 697 N N . TRP A 1 86 ? -0.619 -2.352 -17.477 1.00 55.69 86 TRP A N 1
ATOM 698 C CA . TRP A 1 86 ? 0.775 -2.695 -17.233 1.00 55.69 86 TRP A CA 1
ATOM 699 C C . TRP A 1 86 ? 1.694 -1.722 -17.967 1.00 55.69 86 TRP A C 1
ATOM 701 O O . TRP A 1 86 ? 2.087 -1.969 -19.110 1.00 55.69 86 TRP A O 1
ATOM 711 N N . GLU A 1 87 ? 2.101 -0.634 -17.328 1.00 50.66 87 GLU A N 1
ATOM 712 C CA . GLU A 1 87 ? 3.185 0.169 -17.886 1.00 50.66 87 GLU A CA 1
ATOM 713 C C . GLU A 1 87 ? 4.534 -0.421 -17.457 1.00 50.66 87 GLU A C 1
ATOM 715 O O . GLU A 1 87 ? 4.845 -0.599 -16.276 1.00 50.66 87 GLU A O 1
ATOM 720 N N . LYS A 1 88 ? 5.339 -0.800 -18.456 1.00 48.03 88 LYS A N 1
ATOM 721 C CA . LYS A 1 88 ? 6.706 -1.282 -18.253 1.00 48.03 88 LYS A CA 1
ATOM 722 C C . LYS A 1 88 ? 7.463 -0.265 -17.399 1.00 48.03 88 LYS A C 1
ATOM 724 O O . LYS A 1 88 ? 7.607 0.884 -17.799 1.00 48.03 88 LYS A O 1
ATOM 729 N N . SER A 1 89 ? 7.922 -0.744 -16.244 1.00 47.59 89 SER A N 1
ATOM 730 C CA . SER A 1 89 ? 8.805 -0.079 -15.285 1.00 47.59 89 SER A CA 1
ATOM 731 C C . SER A 1 89 ? 9.628 1.074 -15.877 1.00 47.59 89 SER A C 1
ATOM 733 O O . SER A 1 89 ? 10.416 0.877 -16.800 1.00 47.59 89 SER A O 1
ATOM 735 N N . LEU A 1 90 ? 9.477 2.258 -15.281 1.00 46.34 90 LEU A N 1
ATOM 736 C CA . LEU A 1 90 ? 10.251 3.463 -15.584 1.00 46.34 90 LEU A CA 1
ATOM 737 C C . LEU A 1 90 ? 11.631 3.510 -14.891 1.00 46.34 90 LEU A C 1
ATOM 739 O O . LEU A 1 90 ? 12.264 4.562 -14.904 1.00 46.34 90 LEU A O 1
ATOM 743 N N . ALA A 1 91 ? 12.128 2.425 -14.283 1.00 45.56 91 ALA A N 1
ATOM 744 C CA . ALA A 1 91 ? 13.462 2.433 -13.677 1.00 45.56 91 ALA A CA 1
ATOM 745 C C . ALA A 1 91 ? 14.095 1.039 -13.572 1.00 45.56 91 ALA A C 1
ATOM 747 O O . ALA A 1 91 ? 13.427 0.057 -13.237 1.00 45.56 91 ALA A O 1
ATOM 748 N N . ASP A 1 92 ? 15.414 0.986 -13.760 1.00 51.06 92 ASP A N 1
ATOM 749 C CA . ASP A 1 92 ? 16.245 -0.224 -13.684 1.00 51.06 92 ASP A CA 1
ATOM 750 C C . ASP A 1 92 ? 16.167 -0.961 -12.321 1.00 51.06 92 ASP A C 1
ATOM 752 O O . ASP A 1 92 ? 16.479 -2.149 -12.243 1.00 51.06 92 ASP A O 1
ATOM 756 N N . ASP A 1 93 ? 15.631 -0.312 -11.275 1.00 55.03 93 ASP A N 1
ATOM 757 C CA . ASP A 1 93 ? 15.580 -0.811 -9.888 1.00 55.03 93 ASP A CA 1
ATOM 758 C C . ASP A 1 93 ? 14.156 -1.048 -9.329 1.00 55.03 93 ASP A C 1
ATOM 760 O O . ASP A 1 93 ? 13.953 -1.133 -8.111 1.00 55.03 93 ASP A O 1
ATOM 764 N N . GLY A 1 94 ? 13.130 -1.156 -10.185 1.00 61.34 94 GLY A N 1
ATOM 765 C CA . GLY A 1 94 ? 11.743 -1.135 -9.704 1.00 61.34 94 GLY A CA 1
ATOM 766 C C . GLY A 1 94 ? 10.658 -1.605 -10.669 1.00 61.34 94 GLY A C 1
ATOM 767 O O . GLY A 1 94 ? 10.919 -2.205 -11.708 1.00 61.34 94 GLY A O 1
ATOM 768 N N . GLY A 1 95 ? 9.410 -1.356 -10.270 1.00 76.75 95 GLY A N 1
ATOM 769 C CA . GLY A 1 95 ? 8.200 -1.585 -11.057 1.00 76.75 95 GLY A CA 1
ATOM 770 C C . GLY A 1 95 ? 6.993 -0.915 -10.402 1.00 76.75 95 GLY A C 1
ATOM 771 O O . GLY A 1 95 ? 7.028 -0.609 -9.204 1.00 76.75 95 GLY A O 1
ATOM 772 N N . PHE A 1 96 ? 5.938 -0.679 -11.179 1.00 84.94 96 PHE A N 1
ATOM 773 C CA . PHE A 1 96 ? 4.674 -0.165 -10.666 1.00 84.94 96 PHE A CA 1
ATOM 774 C C . PHE A 1 96 ? 3.481 -0.936 -11.224 1.00 84.94 96 PHE A C 1
ATOM 776 O O . PHE A 1 96 ? 3.601 -1.677 -12.198 1.00 84.94 96 PHE A O 1
ATOM 783 N N . LEU A 1 97 ? 2.354 -0.820 -10.533 1.00 85.75 97 LEU A N 1
ATOM 784 C CA . LEU A 1 97 ? 1.116 -1.529 -10.824 1.00 85.75 97 LEU A CA 1
ATOM 785 C C . LEU A 1 97 ? -0.052 -0.621 -10.448 1.00 85.75 97 LEU A C 1
ATOM 787 O O . LEU A 1 97 ? -0.160 -0.217 -9.290 1.00 85.75 97 LEU A O 1
ATOM 791 N N . VAL A 1 98 ? -0.929 -0.340 -11.407 1.00 88.25 98 VAL A N 1
ATOM 792 C CA . VAL A 1 98 ? -2.234 0.272 -11.140 1.00 88.25 98 VAL A CA 1
ATOM 793 C C . VAL A 1 98 ? -3.263 -0.844 -10.989 1.00 88.25 98 VAL A C 1
ATOM 795 O O . VAL A 1 98 ? -3.277 -1.770 -11.794 1.00 88.25 98 VAL A O 1
ATOM 798 N N . PHE A 1 99 ? -4.095 -0.791 -9.953 1.00 87.50 99 PHE A N 1
ATOM 799 C CA . PHE A 1 99 ? -5.069 -1.844 -9.644 1.00 87.50 99 PHE A CA 1
ATOM 800 C C . PHE A 1 99 ? -6.314 -1.271 -8.959 1.00 87.50 99 PHE A C 1
ATOM 802 O O . PHE A 1 99 ? -6.284 -0.141 -8.461 1.00 87.50 99 PHE A O 1
ATOM 809 N N . ASN A 1 100 ? -7.411 -2.029 -8.920 1.00 89.12 100 ASN A N 1
ATOM 810 C CA . ASN A 1 100 ? -8.646 -1.562 -8.295 1.00 89.12 100 ASN A CA 1
ATOM 811 C C . ASN A 1 100 ? -8.515 -1.591 -6.771 1.00 89.12 100 ASN A C 1
ATOM 813 O O . ASN A 1 100 ? -7.974 -2.526 -6.183 1.00 89.12 100 ASN A O 1
ATOM 817 N N . SER A 1 101 ? -9.045 -0.575 -6.095 1.00 88.69 101 SER A N 1
ATOM 818 C CA . SER A 1 101 ? -8.922 -0.441 -4.641 1.00 88.69 101 SER A CA 1
ATOM 819 C C . SER A 1 101 ? -9.532 -1.619 -3.867 1.00 88.69 101 SER A C 1
ATOM 821 O O . SER A 1 101 ? -9.061 -1.939 -2.777 1.00 88.69 101 SER A O 1
ATOM 823 N N . GLU A 1 102 ? -10.504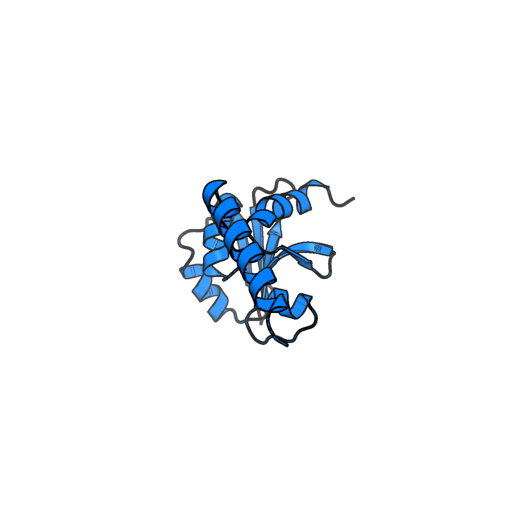 -2.323 -4.451 1.00 88.62 102 GLU A N 1
ATOM 824 C CA . GLU A 1 102 ? -11.098 -3.555 -3.913 1.00 88.62 102 GLU A CA 1
ATOM 825 C C . GLU A 1 102 ? -10.082 -4.704 -3.786 1.00 88.62 102 GLU A C 1
ATOM 827 O O . GLU A 1 102 ? -10.204 -5.567 -2.917 1.00 88.62 102 GLU A O 1
ATOM 832 N N . GLU A 1 103 ? -9.026 -4.695 -4.600 1.00 88.75 103 GLU A N 1
ATOM 833 C CA . GLU A 1 103 ? -8.001 -5.742 -4.654 1.00 88.75 103 GLU A CA 1
ATOM 834 C C . GLU A 1 103 ? -6.853 -5.490 -3.659 1.00 88.75 103 GLU A C 1
ATOM 836 O O . GLU A 1 103 ? -5.906 -6.280 -3.564 1.00 88.75 103 GLU A O 1
ATOM 841 N N . ILE A 1 104 ? -6.928 -4.403 -2.880 1.00 90.00 104 ILE A N 1
ATOM 842 C CA . ILE A 1 104 ? -5.843 -3.931 -2.012 1.00 90.00 104 ILE A CA 1
ATOM 843 C C . ILE A 1 104 ? -5.341 -4.973 -1.031 1.00 90.00 104 ILE A C 1
ATOM 845 O O . ILE A 1 104 ? -4.146 -5.023 -0.778 1.00 90.00 104 ILE A O 1
ATOM 849 N N . ASP A 1 105 ? -6.206 -5.825 -0.489 1.00 90.19 105 ASP A N 1
ATOM 850 C CA . ASP A 1 105 ? -5.790 -6.811 0.505 1.00 90.19 105 ASP A CA 1
ATOM 851 C C . ASP A 1 105 ? -4.892 -7.889 -0.086 1.00 90.19 105 ASP A C 1
ATOM 853 O O . ASP A 1 105 ? -3.896 -8.282 0.527 1.00 90.19 105 ASP A O 1
ATOM 857 N N . LYS A 1 106 ? -5.222 -8.308 -1.304 1.00 90.19 106 LYS A N 1
ATOM 858 C CA . LYS A 1 106 ? -4.483 -9.302 -2.068 1.00 90.19 106 LYS A CA 1
ATOM 859 C C . LYS A 1 106 ? -3.136 -8.743 -2.521 1.00 90.19 106 LYS A C 1
ATOM 861 O O . LYS A 1 106 ? -2.101 -9.385 -2.347 1.00 90.19 106 LYS A O 1
ATOM 866 N N . VAL A 1 107 ? -3.135 -7.510 -3.033 1.00 90.50 107 VAL A N 1
ATOM 867 C CA . VAL A 1 107 ? -1.907 -6.797 -3.417 1.00 90.50 107 VAL A CA 1
ATOM 868 C C . VAL A 1 107 ? -1.023 -6.542 -2.194 1.00 90.50 107 VAL A C 1
ATOM 870 O O . VAL A 1 107 ? 0.177 -6.821 -2.212 1.00 90.50 107 VAL A O 1
ATOM 873 N N . ALA A 1 108 ? -1.610 -6.064 -1.098 1.00 91.62 108 ALA A N 1
ATOM 874 C CA . ALA A 1 108 ? -0.907 -5.783 0.143 1.00 91.62 108 ALA A CA 1
ATOM 875 C C . ALA A 1 108 ? -0.230 -7.030 0.717 1.00 91.62 108 ALA A C 1
ATOM 877 O O . ALA A 1 108 ? 0.896 -6.945 1.204 1.00 91.62 108 ALA A O 1
ATOM 878 N N . GLU A 1 109 ? -0.887 -8.184 0.650 1.00 91.81 109 GLU A N 1
ATOM 879 C CA . GLU A 1 109 ? -0.317 -9.455 1.084 1.00 91.81 109 GLU A CA 1
ATOM 880 C C . GLU A 1 109 ? 0.871 -9.884 0.218 1.00 91.81 109 GLU A C 1
ATOM 882 O O . GLU A 1 109 ? 1.960 -10.119 0.748 1.00 91.81 109 GLU A O 1
ATOM 887 N N . ALA A 1 110 ? 0.708 -9.902 -1.106 1.00 91.00 110 ALA A N 1
ATOM 888 C CA . ALA A 1 110 ? 1.764 -10.314 -2.028 1.00 91.00 110 ALA A CA 1
ATOM 889 C C . ALA A 1 110 ? 3.041 -9.473 -1.890 1.00 91.00 110 ALA A C 1
ATOM 891 O O . ALA A 1 110 ? 4.154 -10.011 -1.911 1.00 91.00 110 ALA A O 1
ATOM 892 N N . PHE A 1 111 ? 2.887 -8.162 -1.697 1.00 91.50 111 PHE A N 1
ATOM 893 C CA . PHE A 1 111 ? 3.995 -7.215 -1.562 1.00 91.50 111 PHE A CA 1
ATOM 894 C C . PHE A 1 111 ? 4.425 -6.953 -0.109 1.00 91.50 111 PHE A C 1
ATOM 896 O O . PHE A 1 111 ? 5.327 -6.147 0.140 1.00 91.50 111 PHE A O 1
ATOM 903 N N . GLY A 1 112 ? 3.832 -7.655 0.862 1.00 92.25 112 GLY A N 1
ATOM 904 C CA . GLY A 1 112 ? 4.224 -7.580 2.270 1.00 92.25 112 GLY A CA 1
ATOM 905 C C . GLY A 1 112 ? 3.985 -6.210 2.907 1.00 92.25 112 GLY A C 1
ATOM 906 O O . GLY A 1 112 ? 4.753 -5.784 3.777 1.00 92.25 112 GLY A O 1
ATOM 907 N N . ILE A 1 113 ? 2.945 -5.497 2.472 1.00 94.44 113 ILE A N 1
ATOM 908 C CA . ILE A 1 113 ? 2.522 -4.241 3.089 1.00 94.44 113 ILE A CA 1
ATOM 909 C C . ILE A 1 113 ? 2.194 -4.499 4.556 1.00 94.44 113 ILE A C 1
ATOM 911 O O . ILE A 1 113 ? 1.542 -5.473 4.940 1.00 94.44 113 ILE A O 1
ATOM 915 N N . LYS A 1 114 ? 2.687 -3.609 5.411 1.00 90.94 114 LYS A N 1
ATOM 916 C CA . LYS A 1 114 ? 2.674 -3.813 6.849 1.00 90.94 114 LYS A CA 1
ATOM 917 C C . LYS A 1 114 ? 1.249 -3.649 7.385 1.00 90.94 114 LYS A C 1
ATOM 919 O O . LYS A 1 114 ? 0.737 -2.531 7.466 1.00 90.94 114 LYS A O 1
ATOM 924 N N . LYS A 1 115 ? 0.632 -4.756 7.803 1.00 88.56 115 LYS A N 1
ATOM 925 C CA . LYS A 1 115 ? -0.663 -4.771 8.502 1.00 88.56 115 LYS A CA 1
ATOM 926 C C . LYS A 1 115 ? -0.499 -4.326 9.957 1.00 88.56 115 LYS A C 1
ATOM 928 O O . LYS A 1 115 ? 0.498 -4.639 10.612 1.00 88.56 115 LYS A O 1
ATOM 933 N N . LYS A 1 116 ? -1.473 -3.579 10.472 1.00 85.81 116 LYS A N 1
ATOM 934 C CA . LYS A 1 116 ? -1.616 -3.336 11.909 1.00 85.81 116 LYS A CA 1
ATOM 935 C C . LYS A 1 116 ? -2.151 -4.612 12.548 1.00 85.81 116 LYS A C 1
ATOM 937 O O . LYS A 1 116 ? -3.040 -5.252 11.995 1.00 85.81 116 LYS A O 1
ATOM 942 N N . GLN A 1 117 ? -1.625 -4.980 13.714 1.00 78.12 117 GLN A N 1
ATOM 943 C CA . GLN A 1 117 ? -2.284 -5.998 14.526 1.00 78.12 117 GLN A CA 1
ATOM 944 C C . GLN A 1 117 ? -3.651 -5.451 14.931 1.00 78.12 117 GLN A C 1
ATOM 946 O O . GLN A 1 117 ? -3.729 -4.520 15.734 1.00 78.12 117 GLN A O 1
ATOM 951 N N . GLN A 1 118 ? -4.712 -6.017 14.365 1.00 69.88 118 GLN A N 1
ATOM 952 C CA . GLN A 1 118 ? -6.051 -5.791 14.876 1.00 69.88 118 GLN A CA 1
ATOM 953 C C . GLN A 1 118 ? -6.160 -6.586 16.170 1.00 69.88 118 GLN A C 1
ATOM 955 O O . GLN A 1 118 ? -6.233 -7.810 16.166 1.00 69.88 118 GLN A O 1
ATOM 960 N N . ARG A 1 119 ? -6.042 -5.884 17.297 1.00 62.50 119 ARG A N 1
ATOM 961 C CA . ARG A 1 119 ? -6.360 -6.472 18.594 1.00 62.50 119 ARG A CA 1
ATOM 962 C C . ARG A 1 119 ? -7.874 -6.504 18.684 1.00 62.50 119 ARG A C 1
ATOM 964 O O . ARG A 1 119 ? -8.500 -5.453 18.549 1.00 62.50 119 ARG A O 1
ATOM 971 N N . GLU A 1 120 ? -8.442 -7.682 18.906 1.00 62.22 120 GLU A N 1
ATOM 972 C CA . GLU A 1 120 ? -9.840 -7.771 19.307 1.00 62.22 120 GLU A CA 1
ATOM 973 C C . GLU A 1 120 ? -10.041 -6.882 20.537 1.00 62.22 120 GLU A C 1
ATOM 975 O O . GLU A 1 120 ? -9.211 -6.858 21.456 1.00 62.22 120 GLU A O 1
ATOM 980 N N . ALA A 1 121 ? -11.105 -6.080 20.522 1.00 67.00 121 ALA A N 1
ATOM 981 C CA . ALA A 1 121 ? -11.453 -5.290 21.685 1.00 67.00 121 ALA A CA 1
ATOM 982 C C . ALA A 1 121 ? -11.695 -6.261 22.843 1.00 67.00 121 ALA A C 1
ATOM 984 O O . ALA A 1 121 ? -12.539 -7.149 22.736 1.00 67.00 121 ALA A O 1
ATOM 985 N N . LEU A 1 122 ? -10.947 -6.099 23.937 1.00 73.62 122 LEU A N 1
ATOM 986 C CA . LEU A 1 122 ? -11.144 -6.925 25.124 1.00 73.62 122 LEU A CA 1
ATOM 987 C C . LEU A 1 122 ? -12.615 -6.840 25.542 1.00 73.62 122 LEU A C 1
ATOM 989 O O . LEU A 1 122 ? -13.155 -5.741 25.724 1.00 73.62 122 LEU A O 1
ATOM 993 N N . THR A 1 123 ? -13.246 -7.998 25.703 1.00 78.62 123 THR A N 1
ATOM 994 C CA . THR A 1 123 ? -14.581 -8.096 26.298 1.00 78.62 123 THR A CA 1
ATOM 995 C C . THR A 1 123 ? -14.557 -7.537 27.723 1.00 78.62 123 THR A C 1
ATOM 997 O O . THR A 1 123 ? -13.500 -7.472 28.356 1.00 78.62 123 THR A O 1
ATOM 1000 N N . SER A 1 124 ? -15.710 -7.131 28.260 1.00 75.44 124 SER A N 1
ATOM 1001 C CA . SER A 1 124 ? -15.793 -6.605 29.633 1.00 75.44 124 SER A CA 1
ATOM 1002 C C . SER A 1 124 ? -15.212 -7.587 30.658 1.00 75.44 124 SER A C 1
ATOM 1004 O O . SER A 1 124 ? -14.422 -7.185 31.502 1.00 75.44 124 SER A O 1
ATOM 1006 N N . ALA A 1 125 ? -15.474 -8.888 30.492 1.00 78.00 125 ALA A N 1
ATOM 1007 C CA . ALA A 1 125 ? -14.912 -9.935 31.343 1.00 78.00 125 ALA A CA 1
ATOM 1008 C C . ALA A 1 125 ? -13.374 -10.006 31.267 1.00 78.00 125 ALA A C 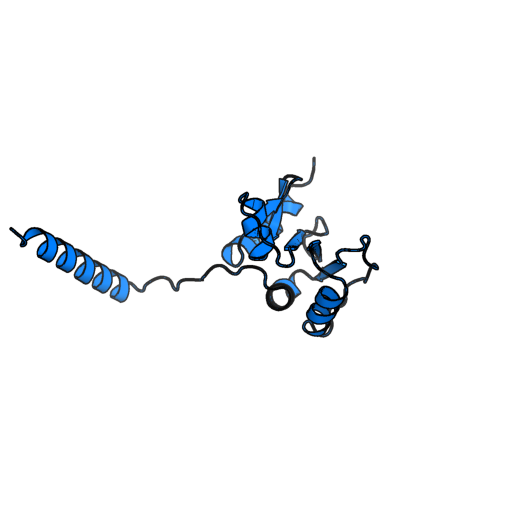1
ATOM 1010 O O . ALA A 1 125 ? -12.705 -10.103 32.293 1.00 78.00 125 ALA A O 1
ATOM 1011 N N . GLN A 1 126 ? -12.798 -9.895 30.064 1.00 79.44 126 GLN A N 1
ATOM 1012 C CA . GLN A 1 126 ? -11.342 -9.872 29.887 1.00 79.44 126 GLN A CA 1
ATOM 1013 C C . GLN A 1 126 ? -10.707 -8.596 30.453 1.00 79.44 126 GLN A C 1
ATOM 1015 O O . GLN A 1 126 ? -9.591 -8.649 30.968 1.00 79.44 126 GLN A O 1
ATOM 1020 N N . LYS A 1 127 ? -11.399 -7.451 30.382 1.00 80.06 127 LYS A N 1
ATOM 1021 C CA . LYS A 1 127 ? -10.951 -6.202 31.016 1.00 80.06 127 LYS A CA 1
ATOM 1022 C C . LYS A 1 127 ? -10.937 -6.334 32.535 1.00 80.06 127 LYS A C 1
ATOM 1024 O O . LYS A 1 127 ? -9.931 -5.989 33.148 1.00 80.06 127 LYS A O 1
ATOM 1029 N N . ASP A 1 128 ? -11.996 -6.883 33.121 1.00 80.44 128 ASP A N 1
ATOM 1030 C CA . ASP A 1 128 ? -12.099 -7.079 34.569 1.00 80.44 128 ASP A CA 1
ATOM 1031 C C . ASP A 1 128 ? -11.035 -8.057 35.084 1.00 80.44 128 ASP A C 1
ATOM 1033 O O . ASP A 1 128 ? -10.426 -7.834 36.132 1.00 80.44 128 ASP A O 1
ATOM 1037 N N . GLU A 1 129 ? -10.745 -9.118 34.327 1.00 81.12 129 GLU A N 1
ATOM 1038 C CA . GLU A 1 129 ? -9.673 -10.054 34.663 1.00 81.12 129 GLU A CA 1
ATOM 1039 C C . GLU A 1 129 ? -8.279 -9.413 34.543 1.00 81.12 129 GLU A C 1
ATOM 1041 O O . GLU A 1 129 ? -7.424 -9.615 35.409 1.00 81.12 129 GLU A O 1
ATOM 1046 N N . LEU A 1 130 ? -8.052 -8.580 33.521 1.00 79.06 130 LEU A N 1
ATOM 1047 C CA . LEU A 1 130 ? -6.804 -7.830 33.359 1.00 79.06 130 LEU A CA 1
ATOM 1048 C C . LEU A 1 130 ? -6.591 -6.840 34.512 1.00 79.06 130 LEU A C 1
ATOM 1050 O O . LEU A 1 130 ? -5.492 -6.763 35.059 1.00 79.06 130 LEU A O 1
ATOM 1054 N N . VAL A 1 131 ? -7.646 -6.125 34.917 1.00 80.75 131 VAL A N 1
ATOM 1055 C CA . VAL A 1 131 ? -7.621 -5.203 36.061 1.00 80.75 131 VAL A CA 1
ATOM 1056 C C . VAL A 1 131 ? -7.284 -5.959 37.345 1.00 80.75 131 VAL A C 1
ATOM 1058 O O . VAL A 1 131 ? -6.407 -5.517 38.087 1.00 80.75 131 VAL A O 1
ATOM 1061 N N . LYS A 1 132 ? -7.885 -7.134 37.585 1.00 79.69 132 LYS A N 1
ATOM 1062 C CA . LYS A 1 132 ? -7.567 -7.983 38.750 1.00 79.69 132 LYS A CA 1
ATOM 1063 C C . LYS A 1 132 ? -6.107 -8.442 38.774 1.00 79.69 132 LYS A C 1
ATOM 1065 O O . LYS A 1 132 ? -5.480 -8.407 39.831 1.00 79.69 132 LYS A O 1
ATOM 1070 N N . ARG A 1 133 ? -5.549 -8.841 37.626 1.00 74.94 133 ARG A N 1
ATOM 1071 C CA . ARG A 1 133 ? -4.137 -9.259 37.512 1.00 74.94 133 ARG A CA 1
ATOM 1072 C C . ARG A 1 133 ? -3.166 -8.097 37.727 1.00 74.94 133 ARG A C 1
ATOM 1074 O O . ARG A 1 133 ? -2.152 -8.269 38.397 1.00 74.94 133 ARG A O 1
ATOM 1081 N N . LEU A 1 134 ? -3.478 -6.915 37.196 1.00 74.00 134 LEU A N 1
ATOM 1082 C CA . LEU A 1 134 ? -2.649 -5.717 37.357 1.00 74.00 134 LEU A CA 1
ATOM 1083 C C . LEU A 1 134 ? -2.668 -5.197 38.801 1.00 74.00 134 LEU A C 1
ATOM 1085 O O . LEU A 1 134 ? -1.617 -4.882 39.347 1.00 74.00 134 LEU A O 1
ATOM 1089 N N . THR A 1 135 ? -3.837 -5.199 39.446 1.00 69.94 135 THR A N 1
ATOM 1090 C CA . THR A 1 135 ? -3.979 -4.808 40.862 1.00 69.94 135 THR A CA 1
ATOM 1091 C C . THR A 1 135 ? -3.342 -5.807 41.832 1.00 69.94 135 THR A C 1
ATOM 1093 O O . THR A 1 135 ? -2.768 -5.385 42.832 1.00 69.94 135 THR A O 1
ATOM 1096 N N . HIS A 1 136 ? -3.357 -7.113 41.535 1.00 58.19 136 HIS A N 1
ATOM 1097 C CA . HIS A 1 136 ? -2.573 -8.095 42.303 1.00 58.19 136 HIS A CA 1
ATOM 1098 C C . HIS A 1 136 ? -1.061 -7.884 42.131 1.00 58.19 136 HIS A C 1
ATOM 1100 O O . HIS A 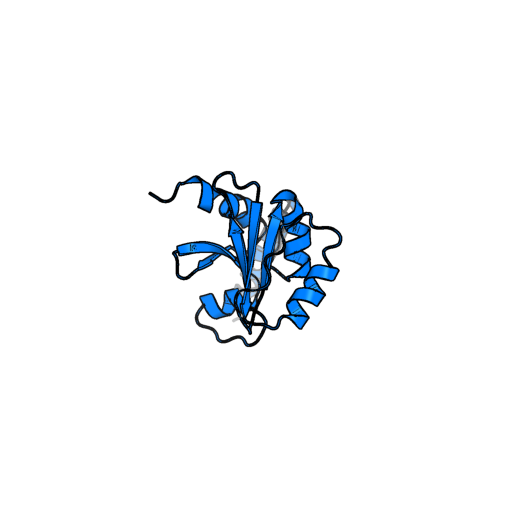1 136 ? -0.328 -7.862 43.115 1.00 58.19 136 HIS A O 1
ATOM 1106 N N . SER A 1 137 ? -0.598 -7.633 40.902 1.00 55.16 137 SER A N 1
ATOM 1107 C CA . SER A 1 137 ? 0.822 -7.396 40.614 1.00 55.16 137 SER A CA 1
ATOM 1108 C C . SER A 1 137 ? 1.395 -6.136 41.284 1.00 55.16 137 SER A C 1
ATOM 1110 O O . SER A 1 137 ? 2.607 -6.076 41.507 1.00 55.16 137 SER A O 1
ATOM 1112 N N . GLU A 1 138 ? 0.581 -5.115 41.563 1.00 53.38 138 GLU A N 1
ATOM 1113 C CA . GLU A 1 138 ? 1.024 -3.907 42.276 1.00 53.38 138 GLU A CA 1
ATOM 1114 C C . GLU A 1 138 ? 1.151 -4.120 43.789 1.00 53.38 138 GLU A C 1
ATOM 1116 O O . GLU A 1 138 ? 2.013 -3.503 44.418 1.00 53.38 138 GLU A O 1
ATOM 1121 N N . ASN A 1 139 ? 0.351 -5.020 44.367 1.00 53.31 139 ASN A N 1
ATOM 1122 C CA . ASN A 1 139 ? 0.470 -5.389 45.776 1.00 53.31 139 ASN A CA 1
ATOM 1123 C C . ASN A 1 139 ? 1.715 -6.247 46.035 1.00 53.31 139 ASN A C 1
ATOM 1125 O O . ASN A 1 139 ? 2.423 -5.987 47.004 1.00 53.31 139 ASN A O 1
ATOM 1129 N N . ASP A 1 140 ? 2.064 -7.168 45.134 1.00 51.00 140 ASP A N 1
ATOM 1130 C CA . ASP A 1 140 ? 3.270 -7.999 45.281 1.00 51.00 140 ASP A CA 1
ATOM 1131 C C . ASP A 1 140 ? 4.574 -7.184 45.189 1.00 51.00 140 ASP A C 1
ATOM 1133 O O . ASP A 1 140 ? 5.576 -7.515 45.822 1.00 51.00 140 ASP A O 1
ATOM 1137 N N . ARG A 1 141 ? 4.571 -6.060 44.457 1.00 51.50 141 ARG A N 1
ATOM 1138 C CA . ARG A 1 141 ? 5.727 -5.146 44.377 1.00 51.50 141 ARG A CA 1
ATOM 1139 C C . ARG A 1 141 ? 5.917 -4.262 45.611 1.00 51.50 141 ARG A C 1
ATOM 1141 O O . ARG A 1 141 ? 6.986 -3.677 45.750 1.00 51.50 141 ARG A O 1
ATOM 1148 N N . LYS A 1 142 ? 4.919 -4.149 46.492 1.00 51.88 142 LYS A N 1
ATOM 1149 C CA . LYS A 1 142 ? 5.010 -3.371 47.742 1.00 51.88 142 LYS A CA 1
ATOM 1150 C C . LYS A 1 142 ? 5.465 -4.197 48.952 1.00 51.88 142 LYS A C 1
ATOM 1152 O O . LYS A 1 142 ? 5.636 -3.621 50.020 1.00 51.88 142 LYS A O 1
ATOM 1157 N N . ILE A 1 143 ? 5.649 -5.512 48.800 1.00 49.38 143 ILE A N 1
ATOM 1158 C CA . ILE A 1 143 ? 5.959 -6.443 49.906 1.00 49.38 143 ILE A CA 1
ATOM 1159 C C . ILE A 1 143 ? 7.428 -6.923 49.871 1.00 49.38 143 ILE A C 1
ATOM 1161 O O . ILE A 1 143 ? 7.837 -7.749 50.681 1.00 49.38 143 ILE A O 1
ATOM 1165 N N . LEU A 1 144 ? 8.267 -6.389 48.980 1.00 43.25 144 LEU A N 1
ATOM 1166 C CA . LEU A 1 144 ? 9.712 -6.637 49.035 1.00 43.25 144 LEU A CA 1
ATOM 1167 C C . LEU A 1 144 ? 10.393 -5.571 49.921 1.00 43.25 144 LEU A C 1
ATOM 1169 O O . LEU A 1 144 ? 10.243 -4.388 49.609 1.00 43.25 144 LEU A O 1
ATOM 1173 N N . PRO A 1 145 ? 11.069 -5.970 51.020 1.00 51.06 145 PRO A N 1
ATOM 1174 C CA . PRO A 1 145 ? 11.783 -5.062 51.921 1.00 51.06 145 PRO A CA 1
ATOM 1175 C C . PRO A 1 145 ? 13.017 -4.419 51.278 1.00 51.06 145 PRO A C 1
ATOM 1177 O O . PRO A 1 145 ? 13.609 -5.033 50.359 1.00 51.06 145 PRO A O 1
#

Radius of gyration: 20.43 Å; chains: 1; bounding box: 34×37×70 Å